Protein AF-A0A3M1HNR7-F1 (afdb_monomer_lite)

Structure (mmCIF, N/CA/C/O backbone):
data_AF-A0A3M1HNR7-F1
#
_entry.id   AF-A0A3M1HNR7-F1
#
loop_
_atom_site.group_PDB
_atom_site.id
_atom_site.type_symbol
_atom_site.label_atom_id
_atom_site.label_alt_id
_atom_site.label_comp_id
_atom_site.label_asym_id
_atom_site.label_entity_id
_atom_site.label_seq_id
_atom_site.pdbx_PDB_ins_code
_atom_site.Cartn_x
_atom_site.Cartn_y
_atom_site.Cartn_z
_atom_site.occupancy
_atom_site.B_iso_or_equiv
_atom_site.auth_seq_id
_atom_site.auth_comp_id
_atom_site.auth_asym_id
_atom_site.auth_atom_id
_atom_site.pdbx_PDB_model_num
ATOM 1 N N . MET A 1 1 ? 52.060 -52.789 12.717 1.00 45.44 1 MET A N 1
ATOM 2 C CA . MET A 1 1 ? 51.848 -51.707 11.733 1.00 45.44 1 MET A CA 1
ATOM 3 C C . MET A 1 1 ? 50.593 -52.023 10.938 1.00 45.44 1 MET A C 1
ATOM 5 O O . MET A 1 1 ? 50.620 -52.973 10.173 1.00 45.44 1 MET A O 1
ATOM 9 N N . ALA A 1 2 ? 49.503 -51.286 11.148 1.00 46.75 2 ALA A N 1
ATOM 10 C CA . ALA A 1 2 ? 48.307 -51.360 10.311 1.00 46.75 2 ALA A CA 1
ATOM 11 C C . ALA A 1 2 ? 47.841 -49.922 10.044 1.00 46.75 2 ALA A C 1
ATOM 13 O O . ALA A 1 2 ? 47.387 -49.240 10.960 1.00 46.75 2 ALA A O 1
ATOM 14 N N . LEU A 1 3 ? 48.058 -49.443 8.814 1.00 49.66 3 LEU A N 1
ATOM 15 C CA . LEU A 1 3 ? 47.558 -48.157 8.333 1.00 49.66 3 LEU A CA 1
ATOM 16 C C . LEU A 1 3 ? 46.052 -48.289 8.065 1.00 49.66 3 LEU A C 1
ATOM 18 O O . LEU A 1 3 ? 45.648 -48.961 7.120 1.00 49.66 3 LEU A O 1
ATOM 22 N N . LEU A 1 4 ? 45.231 -47.626 8.877 1.00 55.38 4 LEU A N 1
ATOM 23 C CA . LEU A 1 4 ? 43.829 -47.352 8.566 1.00 55.38 4 LEU A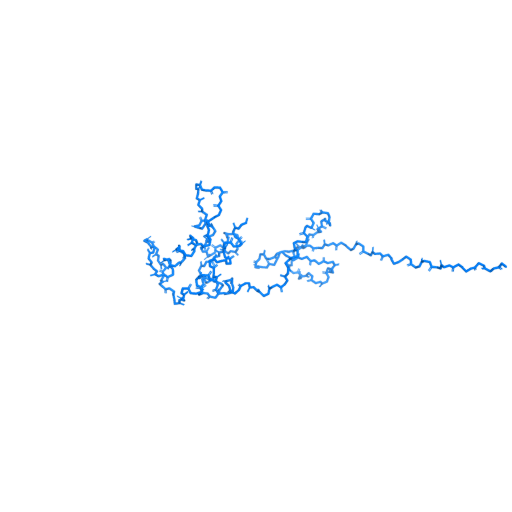 CA 1
ATOM 24 C C . LEU A 1 4 ? 43.768 -46.083 7.708 1.00 55.38 4 LEU A C 1
ATOM 26 O O . LEU A 1 4 ? 43.837 -44.965 8.215 1.00 55.38 4 LEU A O 1
ATOM 30 N N . GLY A 1 5 ? 43.690 -46.278 6.391 1.00 58.12 5 GLY A N 1
ATOM 31 C CA . GLY A 1 5 ? 43.430 -45.221 5.420 1.00 58.12 5 GLY A CA 1
ATOM 32 C C . GLY A 1 5 ? 41.967 -44.788 5.482 1.00 58.12 5 GLY A C 1
ATOM 33 O O . GLY A 1 5 ? 41.085 -45.488 4.989 1.00 58.12 5 GLY A O 1
ATOM 34 N N . VAL A 1 6 ? 41.712 -43.634 6.095 1.00 62.75 6 VAL A N 1
ATOM 35 C CA . VAL A 1 6 ? 40.403 -42.974 6.091 1.00 62.75 6 VAL A CA 1
ATOM 36 C C . VAL A 1 6 ? 40.195 -42.339 4.714 1.00 62.75 6 VAL A C 1
ATOM 38 O O . VAL A 1 6 ? 40.821 -41.334 4.382 1.00 62.75 6 VAL A O 1
ATOM 41 N N . CYS A 1 7 ? 39.326 -42.941 3.899 1.00 50.03 7 CYS A N 1
ATOM 42 C CA . CYS A 1 7 ? 38.796 -42.322 2.686 1.00 50.03 7 CYS A CA 1
ATOM 43 C C . CYS A 1 7 ? 37.916 -41.130 3.079 1.00 50.03 7 CYS A C 1
ATOM 45 O O . CYS A 1 7 ? 36.755 -41.297 3.449 1.00 50.03 7 CYS A O 1
ATOM 47 N N . ALA A 1 8 ? 38.473 -39.924 2.999 1.00 55.78 8 ALA A N 1
ATOM 48 C CA . ALA A 1 8 ? 37.699 -38.696 3.037 1.00 55.78 8 ALA A CA 1
ATOM 49 C C . ALA A 1 8 ? 36.893 -38.586 1.732 1.00 55.78 8 ALA A C 1
ATOM 51 O O . ALA A 1 8 ? 37.407 -38.163 0.697 1.00 55.78 8 ALA A O 1
ATOM 52 N N . LEU A 1 9 ? 35.629 -39.007 1.778 1.00 56.78 9 LEU A N 1
ATOM 53 C CA . LEU A 1 9 ? 34.624 -38.664 0.775 1.00 56.78 9 LEU A CA 1
ATOM 54 C C . LEU A 1 9 ? 34.415 -37.148 0.831 1.00 56.78 9 LEU A C 1
ATOM 56 O O . LEU A 1 9 ? 33.667 -36.640 1.664 1.00 56.78 9 LEU A O 1
ATOM 60 N N . ALA A 1 10 ? 35.117 -36.422 -0.035 1.00 54.25 10 ALA A N 1
ATOM 61 C CA . ALA A 1 10 ? 34.827 -35.025 -0.298 1.00 54.25 10 ALA A CA 1
ATOM 62 C C . ALA A 1 10 ? 33.438 -34.952 -0.944 1.00 54.25 10 ALA A C 1
ATOM 64 O O . ALA A 1 10 ? 33.273 -35.239 -2.130 1.00 54.25 10 ALA A O 1
ATOM 65 N N . ALA A 1 11 ? 32.427 -34.604 -0.151 1.00 60.03 11 ALA A N 1
ATOM 66 C CA . ALA A 1 11 ? 31.162 -34.132 -0.680 1.00 60.03 11 ALA A CA 1
ATOM 67 C C . ALA A 1 11 ? 31.468 -32.861 -1.480 1.00 60.03 11 ALA A C 1
ATOM 69 O O . ALA A 1 11 ? 31.769 -31.814 -0.908 1.00 60.03 11 ALA A O 1
ATOM 70 N N . ALA A 1 12 ? 31.465 -32.970 -2.808 1.00 54.97 12 ALA A N 1
ATOM 71 C CA . ALA A 1 12 ? 31.457 -31.806 -3.670 1.00 54.97 12 ALA A CA 1
ATOM 72 C C . ALA A 1 12 ? 30.192 -31.018 -3.318 1.00 54.97 12 ALA A C 1
ATOM 74 O O . ALA A 1 12 ? 29.083 -31.454 -3.616 1.00 54.97 12 ALA A O 1
ATOM 75 N N . ALA A 1 13 ? 30.344 -29.899 -2.615 1.00 56.28 13 ALA A N 1
ATOM 76 C CA . ALA A 1 13 ? 29.280 -28.923 -2.488 1.00 56.28 13 ALA A CA 1
ATOM 77 C C . ALA A 1 13 ? 29.084 -28.332 -3.887 1.00 56.28 13 ALA A C 1
ATOM 79 O O . ALA A 1 13 ? 29.947 -27.611 -4.389 1.00 56.28 13 ALA A O 1
ATOM 80 N N . TRP A 1 14 ? 28.003 -28.719 -4.561 1.00 55.34 14 TRP A N 1
ATOM 81 C CA . TRP A 1 14 ? 27.634 -28.132 -5.841 1.00 55.34 14 TRP A CA 1
ATOM 82 C C . TRP A 1 14 ? 27.231 -26.683 -5.567 1.00 55.34 14 TRP A C 1
ATOM 84 O O . TRP A 1 14 ? 26.139 -26.413 -5.077 1.00 55.34 14 TRP A O 1
ATOM 94 N N . ALA A 1 15 ? 28.142 -25.753 -5.846 1.00 59.25 15 ALA A N 1
ATOM 95 C CA . ALA A 1 15 ? 27.836 -24.336 -5.963 1.00 59.25 15 ALA A CA 1
ATOM 96 C C . ALA A 1 15 ? 26.999 -24.142 -7.2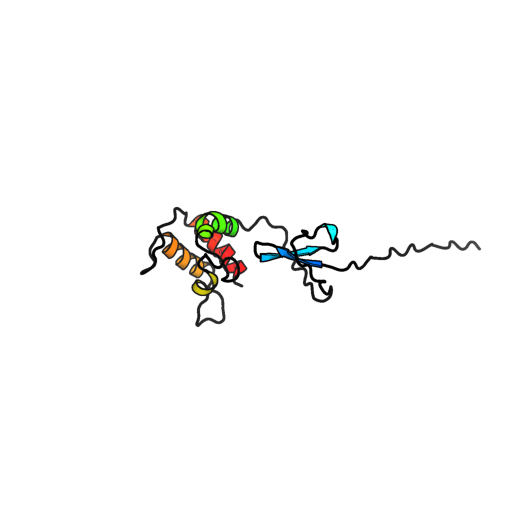39 1.00 59.25 15 ALA A C 1
ATOM 98 O O . ALA A 1 15 ? 27.532 -23.819 -8.300 1.00 59.25 15 ALA A O 1
ATOM 99 N N . GLY A 1 16 ? 25.707 -24.468 -7.156 1.00 70.62 16 GLY A N 1
ATOM 100 C CA . GLY A 1 16 ? 24.761 -24.332 -8.259 1.00 70.62 16 GLY A CA 1
ATOM 101 C C . GLY A 1 16 ? 24.622 -22.874 -8.692 1.00 70.62 16 GLY A C 1
ATOM 102 O O . GLY A 1 16 ? 24.701 -21.955 -7.875 1.00 70.62 16 GLY A O 1
ATOM 103 N N . GLU A 1 17 ? 24.445 -22.655 -9.994 1.00 83.25 17 GLU A N 1
ATOM 104 C CA . GLU A 1 17 ? 24.067 -21.343 -10.516 1.00 83.25 17 GLU A CA 1
ATOM 105 C C . GLU A 1 17 ? 22.720 -20.940 -9.898 1.00 83.25 17 GLU A C 1
ATOM 107 O O . GLU A 1 17 ? 21.765 -21.708 -9.957 1.00 83.25 17 GLU A O 1
ATOM 112 N N . ILE A 1 18 ? 22.632 -19.744 -9.313 1.00 84.75 18 ILE A N 1
ATOM 113 C CA . ILE A 1 18 ? 21.357 -19.202 -8.835 1.00 84.75 18 ILE A CA 1
ATOM 114 C C . ILE A 1 18 ? 20.725 -18.424 -9.985 1.00 84.75 18 ILE A C 1
ATOM 116 O O . ILE A 1 18 ? 21.353 -17.550 -10.580 1.00 84.75 18 ILE A O 1
ATOM 120 N N . TYR A 1 19 ? 19.475 -18.722 -10.293 1.00 86.88 19 TYR A N 1
ATOM 121 C CA . TYR A 1 19 ? 18.646 -18.006 -11.248 1.00 86.88 19 TYR A CA 1
ATOM 122 C C . TYR A 1 19 ? 17.720 -17.056 -10.501 1.00 86.88 19 TYR A C 1
ATOM 124 O O . TYR A 1 19 ? 17.222 -17.386 -9.428 1.00 86.88 19 TYR A O 1
ATOM 132 N N . GLN A 1 20 ? 17.479 -15.885 -11.082 1.00 88.50 20 GLN A N 1
ATOM 133 C CA . GLN A 1 20 ? 16.481 -14.932 -10.616 1.00 88.50 20 GLN A CA 1
ATOM 134 C C . GLN A 1 20 ? 15.515 -14.582 -11.744 1.00 88.50 20 GLN A C 1
ATOM 136 O O . GLN A 1 20 ? 15.938 -14.425 -12.891 1.00 88.50 20 GLN A O 1
ATOM 141 N N . TRP A 1 21 ? 14.238 -14.411 -11.427 1.00 88.44 21 TRP A N 1
ATOM 142 C CA . TRP A 1 21 ? 13.243 -13.874 -12.356 1.00 88.44 21 TRP A CA 1
ATOM 143 C C . TRP A 1 21 ? 12.215 -13.041 -11.595 1.00 88.44 21 TRP A C 1
ATOM 145 O O . TRP A 1 21 ? 12.147 -13.099 -10.368 1.00 88.44 21 TRP A O 1
ATOM 155 N N . ARG A 1 22 ? 11.437 -12.241 -12.323 1.00 85.75 22 ARG A N 1
ATOM 156 C CA . ARG A 1 22 ? 10.331 -11.456 -11.773 1.00 85.75 22 ARG A CA 1
ATOM 157 C C . ARG A 1 22 ? 9.020 -12.035 -12.295 1.00 85.75 22 ARG A C 1
ATOM 159 O O . ARG A 1 22 ? 8.926 -12.292 -13.492 1.00 85.75 22 ARG A O 1
ATOM 166 N N . ASP A 1 23 ? 8.061 -12.291 -11.414 1.00 84.81 23 ASP A N 1
ATOM 167 C CA . ASP A 1 23 ? 6.726 -12.737 -11.824 1.00 84.81 23 ASP A CA 1
ATOM 168 C C . ASP A 1 23 ? 5.844 -11.567 -12.296 1.00 84.81 23 ASP A C 1
ATOM 170 O O . ASP A 1 23 ? 6.253 -10.403 -12.275 1.00 84.81 23 ASP A O 1
ATOM 174 N N . ALA A 1 24 ? 4.625 -11.882 -12.743 1.00 77.69 24 ALA A N 1
ATOM 175 C CA . ALA A 1 24 ? 3.664 -10.896 -13.239 1.00 77.69 24 ALA A CA 1
ATOM 176 C C . ALA A 1 24 ? 3.226 -9.879 -12.166 1.00 77.69 24 ALA A C 1
ATOM 178 O O . ALA A 1 24 ? 2.752 -8.800 -12.502 1.00 77.69 24 ALA A O 1
ATOM 179 N N . GLN A 1 25 ? 3.391 -10.214 -10.887 1.00 70.44 25 GLN A N 1
ATOM 180 C CA . GLN A 1 25 ? 3.086 -9.380 -9.727 1.00 70.44 25 GLN A CA 1
ATOM 181 C C . GLN A 1 25 ? 4.301 -8.556 -9.274 1.00 70.44 25 GLN A C 1
ATOM 183 O O . GLN A 1 25 ? 4.256 -7.894 -8.236 1.00 70.44 25 GLN A O 1
ATOM 188 N N . GLY A 1 26 ? 5.410 -8.616 -10.012 1.00 72.56 26 GLY A N 1
ATOM 189 C CA . GLY A 1 26 ? 6.622 -7.878 -9.701 1.00 72.56 26 GLY A CA 1
ATOM 190 C C . GLY A 1 26 ? 7.488 -8.512 -8.610 1.00 72.56 26 GLY A C 1
ATOM 191 O O . GLY A 1 26 ? 8.495 -7.909 -8.229 1.00 72.56 26 GLY A O 1
ATOM 192 N N . VAL A 1 27 ? 7.168 -9.710 -8.115 1.00 76.75 27 VAL A N 1
ATOM 193 C CA . VAL A 1 27 ? 7.955 -10.398 -7.084 1.00 76.75 27 VAL A CA 1
ATOM 194 C C . VAL A 1 27 ? 9.184 -11.041 -7.713 1.00 76.75 27 VAL A C 1
ATOM 196 O O . VAL A 1 27 ? 9.097 -11.747 -8.715 1.00 76.75 27 VAL A O 1
ATOM 199 N N . VAL A 1 28 ? 10.350 -10.793 -7.112 1.00 83.38 28 VAL A N 1
ATOM 200 C CA . VAL A 1 28 ? 11.611 -11.419 -7.521 1.00 83.38 28 VAL A CA 1
ATOM 201 C C . VAL A 1 28 ? 11.758 -12.766 -6.824 1.00 83.38 28 VAL A C 1
ATOM 203 O O . VAL A 1 28 ? 11.763 -12.837 -5.593 1.00 83.38 28 VAL A O 1
ATOM 206 N N . HIS A 1 29 ? 11.911 -13.818 -7.618 1.00 84.56 29 HIS A N 1
ATOM 207 C CA . HIS A 1 29 ? 12.141 -15.186 -7.165 1.00 84.56 29 HIS A CA 1
ATOM 208 C C . HIS A 1 29 ? 13.585 -15.592 -7.426 1.00 84.56 29 HIS A C 1
ATOM 210 O O . HIS A 1 29 ? 14.202 -15.111 -8.376 1.00 84.56 29 HIS A O 1
ATOM 216 N N . PHE A 1 30 ? 14.104 -16.498 -6.599 1.00 88.00 30 PHE A N 1
ATOM 217 C CA . PHE A 1 30 ? 15.435 -17.080 -6.750 1.00 88.00 30 PHE A CA 1
ATOM 218 C C . PHE A 1 30 ? 15.341 -18.604 -6.686 1.00 88.00 30 PHE A C 1
ATOM 220 O O . PHE A 1 30 ? 14.615 -19.146 -5.853 1.00 88.00 30 PHE A O 1
ATOM 227 N N . THR A 1 31 ? 16.080 -19.306 -7.541 1.00 85.88 31 THR A N 1
ATOM 228 C CA . THR A 1 31 ? 16.174 -20.770 -7.496 1.00 85.88 31 THR A CA 1
ATOM 229 C C . THR A 1 31 ? 17.522 -21.247 -8.017 1.00 85.88 31 THR A C 1
ATOM 231 O O . THR A 1 31 ? 18.086 -20.640 -8.916 1.00 85.88 31 THR A O 1
ATOM 234 N N . ASP A 1 32 ? 18.036 -22.336 -7.467 1.00 87.00 32 ASP A N 1
ATOM 235 C CA . ASP A 1 32 ? 19.144 -23.120 -8.020 1.00 87.00 32 ASP A CA 1
ATOM 236 C C . ASP A 1 32 ? 18.666 -24.219 -8.994 1.00 87.00 32 ASP A C 1
ATOM 238 O O . ASP A 1 32 ? 19.484 -24.903 -9.608 1.00 87.00 32 ASP A O 1
ATOM 242 N N . ASP A 1 33 ? 17.348 -24.378 -9.163 1.00 87.69 33 ASP A N 1
ATOM 243 C CA . ASP A 1 33 ? 16.706 -25.381 -10.014 1.00 87.69 33 ASP A CA 1
ATOM 244 C C . ASP A 1 33 ? 15.986 -24.706 -11.198 1.00 87.69 33 ASP A C 1
ATOM 246 O O . ASP A 1 33 ? 14.857 -24.220 -11.052 1.00 87.69 33 ASP A O 1
ATOM 250 N N . PRO A 1 34 ? 16.594 -24.679 -12.400 1.00 86.94 34 PRO A N 1
ATOM 251 C CA . PRO A 1 34 ? 16.024 -23.977 -13.545 1.00 86.94 34 PRO A CA 1
ATOM 252 C C . PRO A 1 34 ? 14.694 -24.571 -14.028 1.00 86.94 34 PRO A C 1
ATOM 254 O O . PRO A 1 34 ? 13.960 -23.892 -14.739 1.00 86.94 34 PRO A O 1
ATOM 257 N N . SER A 1 35 ? 14.344 -25.801 -13.630 1.00 88.81 35 SER A N 1
ATOM 258 C CA . SER A 1 35 ? 13.055 -26.411 -13.985 1.00 88.81 35 SER A CA 1
ATOM 259 C C . SER A 1 35 ? 11.857 -25.772 -13.271 1.00 88.81 35 SER A C 1
ATOM 261 O O . SER A 1 35 ? 10.718 -25.960 -13.693 1.00 88.81 35 SER A O 1
ATOM 263 N N . ARG A 1 36 ? 12.104 -24.992 -12.208 1.00 88.56 36 ARG A N 1
ATOM 264 C CA . ARG A 1 36 ? 11.075 -24.256 -11.453 1.00 88.56 36 ARG A CA 1
ATOM 265 C C . ARG A 1 36 ? 10.750 -22.886 -12.037 1.00 88.56 36 ARG A C 1
ATOM 267 O O . ARG A 1 36 ? 9.835 -22.227 -11.549 1.00 88.56 36 ARG A O 1
ATOM 274 N N . ILE A 1 37 ? 11.509 -22.441 -13.034 1.00 88.88 37 ILE A N 1
ATOM 275 C CA . ILE A 1 37 ? 11.307 -21.150 -13.686 1.00 88.88 37 ILE A CA 1
ATOM 276 C C . ILE A 1 37 ? 10.135 -21.308 -14.665 1.00 88.88 37 ILE A C 1
ATOM 278 O O . ILE A 1 37 ? 10.201 -22.184 -15.533 1.00 88.88 37 ILE A O 1
ATOM 282 N N . PRO A 1 38 ? 9.064 -20.500 -14.551 1.00 90.12 38 PRO A N 1
ATOM 283 C CA . PRO A 1 38 ? 7.963 -20.541 -15.506 1.00 90.12 38 PRO A CA 1
ATOM 284 C C . PRO A 1 38 ? 8.467 -20.316 -16.940 1.00 90.12 38 PRO A C 1
ATOM 286 O O . PRO A 1 38 ? 9.353 -19.481 -17.139 1.00 90.12 38 PRO A O 1
ATOM 289 N N . PRO A 1 39 ? 7.931 -21.027 -17.947 1.00 88.06 39 PRO A N 1
ATOM 290 C CA . PRO A 1 39 ? 8.410 -20.928 -19.328 1.00 88.06 39 PRO A CA 1
ATOM 291 C C . PRO A 1 39 ? 8.264 -19.522 -19.929 1.00 88.06 39 PRO A C 1
ATOM 293 O O . PRO A 1 39 ? 8.997 -19.169 -20.849 1.00 88.06 39 PRO A O 1
ATOM 296 N N . GLU A 1 40 ? 7.334 -18.721 -19.417 1.00 88.25 40 GLU A N 1
ATOM 297 C CA . GLU A 1 40 ? 7.105 -17.328 -19.795 1.00 88.25 40 GLU A CA 1
ATOM 298 C C . GLU A 1 40 ? 8.058 -16.326 -19.122 1.00 88.25 40 GLU A C 1
ATOM 300 O O . GLU A 1 40 ? 8.075 -15.155 -19.499 1.00 88.25 40 GLU A O 1
ATOM 305 N N . ALA A 1 41 ? 8.836 -16.751 -18.123 1.00 87.50 41 ALA A N 1
ATOM 306 C CA . ALA A 1 41 ? 9.756 -15.874 -17.414 1.00 87.50 41 ALA A CA 1
ATOM 307 C C . ALA A 1 41 ? 11.093 -15.731 -18.160 1.00 87.50 41 ALA A C 1
ATOM 309 O O . ALA A 1 41 ? 11.594 -16.672 -18.771 1.00 87.50 41 ALA A O 1
ATOM 310 N N . GLU A 1 42 ? 11.720 -14.558 -18.047 1.00 87.06 42 GLU A N 1
ATOM 311 C CA . GLU A 1 42 ? 13.080 -14.311 -18.540 1.00 87.06 42 GLU A CA 1
ATOM 312 C C . GLU A 1 42 ? 14.091 -14.406 -17.383 1.00 87.06 42 GLU A C 1
ATOM 314 O O . GLU A 1 42 ? 14.347 -13.405 -16.697 1.00 87.06 42 GLU A O 1
ATOM 319 N N . PRO A 1 43 ? 14.679 -15.586 -17.105 1.00 86.19 43 PRO A N 1
ATOM 320 C CA . PRO A 1 43 ? 15.590 -15.721 -15.987 1.00 86.19 43 PRO A CA 1
ATOM 321 C C . PRO A 1 43 ? 16.939 -15.076 -16.276 1.00 86.19 43 PRO A C 1
ATOM 323 O O . PRO A 1 43 ? 17.493 -15.147 -17.374 1.00 86.19 43 PRO A O 1
ATOM 326 N N . ARG A 1 44 ? 17.526 -14.499 -15.233 1.00 86.50 44 ARG A N 1
ATOM 327 C CA . ARG A 1 44 ? 18.898 -13.997 -15.237 1.00 86.50 44 ARG A CA 1
ATOM 328 C C . ARG A 1 44 ? 19.724 -14.820 -14.266 1.00 86.50 44 ARG A C 1
ATOM 330 O O . ARG A 1 44 ? 19.255 -15.159 -13.183 1.00 86.50 44 ARG A O 1
ATOM 337 N N . ARG A 1 45 ? 20.978 -15.102 -14.616 1.00 83.19 45 ARG A N 1
ATOM 338 C CA . ARG A 1 45 ? 21.933 -15.662 -13.653 1.00 83.19 45 ARG A CA 1
ATOM 339 C C . ARG A 1 45 ? 22.205 -14.615 -12.577 1.00 83.19 45 ARG A C 1
ATOM 341 O O . ARG A 1 45 ? 22.596 -13.488 -12.883 1.00 83.19 45 ARG A O 1
ATOM 348 N N . ALA A 1 46 ? 21.962 -14.971 -11.327 1.00 74.81 46 ALA A N 1
ATOM 349 C CA . ALA A 1 46 ? 22.311 -14.167 -10.177 1.00 74.81 46 ALA A CA 1
ATOM 350 C C . ALA A 1 46 ? 23.761 -14.478 -9.786 1.00 74.81 46 ALA A C 1
ATOM 352 O O . ALA A 1 46 ? 24.152 -15.636 -9.649 1.00 74.81 46 ALA A O 1
ATOM 353 N N . HIS A 1 47 ? 24.579 -13.439 -9.616 1.00 69.19 47 HIS A N 1
ATOM 354 C CA . HIS A 1 47 ? 25.924 -13.620 -9.078 1.00 69.19 47 HIS A CA 1
ATOM 355 C C . HIS A 1 47 ? 25.803 -13.940 -7.585 1.00 69.19 47 HIS A C 1
ATOM 357 O O . HIS A 1 47 ? 25.282 -13.092 -6.857 1.00 69.19 47 HIS A O 1
ATOM 363 N N . PRO A 1 48 ? 26.281 -15.105 -7.113 1.00 58.22 48 PRO A N 1
ATOM 364 C CA . PRO A 1 48 ? 26.069 -15.545 -5.733 1.00 58.22 48 PRO A CA 1
ATOM 365 C C . PRO A 1 48 ? 26.620 -14.545 -4.705 1.00 58.22 48 PRO A C 1
ATOM 367 O O . PRO A 1 48 ? 26.031 -14.370 -3.647 1.00 58.22 48 PRO A O 1
ATOM 370 N N . GLU A 1 49 ? 27.669 -13.792 -5.051 1.00 58.50 49 GLU A N 1
ATOM 371 C CA . GLU A 1 49 ? 28.252 -12.739 -4.202 1.00 58.50 49 GLU A CA 1
ATOM 372 C C . GLU A 1 49 ? 27.370 -11.486 -4.038 1.00 58.50 49 GLU A C 1
ATOM 374 O O . GLU A 1 49 ? 27.631 -10.655 -3.171 1.00 58.50 49 GLU A O 1
ATOM 379 N N . ARG A 1 50 ? 26.336 -11.314 -4.872 1.00 54.59 50 ARG A N 1
ATOM 380 C CA . ARG A 1 50 ? 25.414 -10.160 -4.836 1.00 54.59 50 ARG A CA 1
ATOM 381 C C . ARG A 1 50 ? 23.998 -10.542 -4.423 1.00 54.59 50 ARG A C 1
ATOM 383 O O . ARG A 1 50 ? 23.160 -9.656 -4.264 1.00 54.59 50 ARG A O 1
ATOM 390 N N . VAL A 1 51 ? 23.729 -11.832 -4.232 1.00 50.59 51 VAL A N 1
ATOM 391 C CA . VAL A 1 51 ? 22.481 -12.284 -3.626 1.00 50.59 51 VAL A CA 1
ATOM 392 C C . VAL A 1 51 ? 22.642 -12.131 -2.120 1.00 50.59 51 VAL A C 1
ATOM 394 O O . VAL A 1 51 ? 23.021 -13.062 -1.416 1.00 50.59 51 VAL A O 1
ATOM 397 N N . ILE A 1 52 ? 22.350 -10.933 -1.607 1.00 47.78 52 ILE A N 1
ATOM 398 C CA . ILE A 1 52 ? 21.944 -10.828 -0.209 1.00 47.78 52 ILE A CA 1
ATOM 399 C C . ILE A 1 52 ? 20.610 -11.563 -0.160 1.00 47.78 52 ILE A C 1
ATOM 401 O O . ILE A 1 52 ? 19.574 -11.004 -0.521 1.00 47.78 52 ILE A O 1
ATOM 405 N N . VAL A 1 53 ? 20.646 -12.843 0.218 1.00 48.12 53 VAL A N 1
ATOM 406 C CA . VAL A 1 53 ? 19.454 -13.545 0.675 1.00 48.12 53 VAL A CA 1
ATOM 407 C C . VAL A 1 53 ? 19.028 -12.781 1.918 1.00 48.12 53 VAL A C 1
ATOM 409 O O . VAL A 1 53 ? 19.479 -13.053 3.027 1.00 48.12 53 VAL A O 1
ATOM 412 N N . MET A 1 54 ? 18.204 -11.750 1.733 1.00 39.09 54 MET A N 1
ATOM 413 C CA . MET A 1 54 ? 17.342 -11.319 2.809 1.00 39.09 54 MET A CA 1
ATOM 414 C C . MET A 1 54 ? 16.476 -12.543 3.045 1.00 39.09 54 MET A C 1
ATOM 416 O O . MET A 1 54 ? 15.587 -12.829 2.243 1.00 39.09 54 MET A O 1
ATOM 420 N N . GLU A 1 55 ? 16.801 -13.323 4.077 1.00 37.50 55 GLU A N 1
ATOM 421 C CA . GLU A 1 55 ? 15.863 -14.275 4.640 1.00 37.50 55 GLU A CA 1
ATOM 422 C C . GLU A 1 55 ? 14.612 -13.461 4.970 1.00 37.50 55 GLU A C 1
ATOM 424 O O . GLU A 1 55 ? 14.457 -12.903 6.057 1.00 37.50 55 GLU A O 1
ATOM 429 N N . ARG A 1 56 ? 13.678 -13.384 4.017 1.00 45.34 56 ARG A N 1
ATOM 430 C CA . ARG A 1 56 ? 12.282 -13.300 4.378 1.00 45.34 56 ARG A CA 1
ATOM 431 C C . ARG A 1 56 ? 12.066 -14.598 5.126 1.00 45.34 56 ARG A C 1
ATOM 433 O O . ARG A 1 56 ? 11.823 -15.635 4.513 1.00 45.34 56 ARG A O 1
ATOM 440 N N . LYS A 1 57 ? 12.170 -14.539 6.460 1.00 39.41 57 LYS A N 1
ATOM 441 C CA . LYS A 1 57 ? 11.347 -15.390 7.315 1.00 39.41 57 LYS A CA 1
ATOM 442 C C . LYS A 1 57 ? 10.018 -15.466 6.584 1.00 39.41 57 LYS A C 1
ATOM 444 O O . LYS A 1 57 ? 9.426 -14.413 6.345 1.00 39.41 57 LYS A O 1
ATOM 449 N N . GLY A 1 58 ? 9.635 -16.660 6.141 1.00 37.41 58 GLY A N 1
ATOM 450 C CA . GLY A 1 58 ? 8.336 -16.933 5.543 1.00 37.41 58 GLY A CA 1
ATOM 451 C C . GLY A 1 58 ? 7.254 -16.687 6.586 1.00 37.41 58 GLY A C 1
ATOM 452 O O . GLY A 1 58 ? 6.641 -17.619 7.087 1.00 37.41 58 GLY A O 1
ATOM 453 N N . GLY A 1 59 ? 7.105 -15.430 6.989 1.00 39.44 59 GLY A N 1
ATOM 454 C CA . GLY A 1 59 ? 5.978 -14.923 7.713 1.00 39.44 59 GLY A CA 1
ATOM 455 C C . GLY A 1 59 ? 4.885 -14.790 6.682 1.00 39.44 59 GLY A C 1
ATOM 456 O O . GLY A 1 59 ? 5.051 -14.104 5.671 1.00 39.44 59 GLY A O 1
ATOM 457 N N . GLU A 1 60 ? 3.797 -15.498 6.940 1.00 45.56 60 GLU A N 1
ATOM 458 C CA . GLU A 1 60 ? 2.452 -15.086 6.568 1.00 45.56 60 GLU A CA 1
ATOM 459 C C . GLU A 1 60 ? 2.411 -13.565 6.368 1.00 45.56 60 GLU A C 1
ATOM 461 O O . GLU A 1 60 ? 2.906 -12.831 7.232 1.00 45.56 60 GLU A O 1
ATOM 466 N N . ALA A 1 61 ? 1.942 -13.109 5.195 1.00 53.12 61 ALA A N 1
ATOM 467 C CA . ALA A 1 61 ? 1.887 -11.687 4.870 1.00 53.12 61 ALA A CA 1
ATOM 468 C C . ALA A 1 61 ? 1.393 -10.946 6.110 1.00 53.12 61 ALA A C 1
ATOM 470 O O . ALA A 1 61 ? 0.322 -11.291 6.610 1.00 53.12 61 ALA A O 1
ATOM 471 N N . ALA A 1 62 ? 2.205 -10.015 6.640 1.00 58.94 62 ALA A N 1
ATOM 472 C CA . ALA A 1 62 ? 1.856 -9.297 7.861 1.00 58.94 62 ALA A CA 1
ATOM 473 C C . ALA A 1 62 ? 0.382 -8.891 7.733 1.00 58.94 62 ALA A C 1
ATOM 475 O O . ALA A 1 62 ? 0.049 -8.343 6.678 1.00 58.94 62 ALA A O 1
ATOM 476 N N . PRO A 1 63 ? -0.501 -9.201 8.703 1.00 80.12 63 PRO A N 1
ATOM 477 C CA . PRO A 1 63 ? -1.952 -9.106 8.518 1.00 80.12 63 PRO A CA 1
ATOM 478 C C . PRO A 1 63 ? -2.404 -7.796 7.852 1.00 80.12 63 PRO A C 1
ATOM 480 O O . PRO A 1 63 ? -3.322 -7.788 7.038 1.00 80.12 63 PRO A O 1
ATOM 483 N N . GLY A 1 64 ? -1.671 -6.705 8.099 1.00 91.31 64 GLY A N 1
ATOM 484 C CA . GLY A 1 64 ? -1.814 -5.424 7.413 1.00 91.31 64 GLY A CA 1
ATOM 485 C C . GLY A 1 64 ? -1.685 -5.438 5.884 1.00 91.31 64 GLY A C 1
ATOM 486 O O . GLY A 1 64 ? -2.506 -4.809 5.233 1.00 91.31 64 GLY A O 1
ATOM 487 N N . MET A 1 65 ? -0.724 -6.134 5.265 1.00 93.00 65 MET A N 1
ATOM 488 C CA . MET A 1 65 ? -0.627 -6.169 3.793 1.00 93.00 65 MET A CA 1
ATOM 489 C C . MET A 1 65 ? -1.724 -7.018 3.149 1.00 93.00 65 MET A C 1
ATOM 491 O O . MET A 1 65 ? -2.160 -6.703 2.044 1.00 93.00 65 MET A O 1
ATOM 495 N N . ALA A 1 66 ? -2.191 -8.070 3.827 1.00 90.56 66 ALA A N 1
ATOM 496 C CA . ALA A 1 66 ? -3.344 -8.837 3.361 1.00 90.56 66 ALA A CA 1
ATOM 497 C C . ALA A 1 66 ? -4.622 -7.982 3.419 1.00 90.56 66 ALA A C 1
ATOM 499 O O . ALA A 1 66 ? -5.363 -7.911 2.438 1.00 90.56 66 ALA A O 1
ATOM 500 N N . LEU A 1 67 ? -4.824 -7.256 4.525 1.00 93.69 67 LEU A N 1
ATOM 501 C CA . LEU A 1 67 ? -5.907 -6.279 4.666 1.00 93.69 67 LEU A CA 1
ATOM 502 C C . LEU A 1 67 ? -5.809 -5.163 3.621 1.00 93.69 67 LEU A C 1
ATOM 504 O O . LEU A 1 67 ? -6.814 -4.812 3.010 1.00 93.69 67 LEU A O 1
ATOM 508 N N . PHE A 1 68 ? -4.606 -4.647 3.360 1.00 95.38 68 PHE A N 1
ATOM 509 C CA . PHE A 1 68 ? -4.371 -3.652 2.317 1.00 95.38 68 PHE A CA 1
ATOM 510 C C . PHE A 1 68 ? -4.806 -4.174 0.947 1.00 95.38 68 PHE A C 1
ATOM 512 O O . PHE A 1 68 ? -5.598 -3.525 0.270 1.00 95.38 68 PHE A O 1
ATOM 519 N N . ALA A 1 69 ? -4.342 -5.362 0.552 1.00 93.25 69 ALA A N 1
ATOM 520 C CA . ALA A 1 69 ? -4.706 -5.956 -0.730 1.00 93.25 69 ALA A CA 1
ATOM 521 C C . ALA A 1 69 ? -6.225 -6.159 -0.859 1.00 93.25 69 ALA A C 1
ATOM 523 O O . ALA A 1 69 ? -6.788 -5.902 -1.920 1.00 93.25 69 ALA A O 1
ATOM 524 N N . GLN A 1 70 ? -6.893 -6.561 0.227 1.00 93.50 70 GLN A N 1
ATOM 525 C CA . GLN A 1 70 ? -8.337 -6.789 0.249 1.00 93.50 70 GLN A CA 1
ATOM 526 C C . GLN A 1 70 ? -9.162 -5.493 0.193 1.00 93.50 70 GLN A C 1
ATOM 528 O O . GLN A 1 70 ? -10.168 -5.444 -0.510 1.00 93.50 70 GLN A O 1
ATOM 533 N N . LYS A 1 71 ? -8.786 -4.472 0.971 1.00 95.50 71 LYS A N 1
ATOM 534 C CA . LYS A 1 71 ? -9.609 -3.272 1.208 1.00 95.50 71 LYS A CA 1
ATOM 535 C C . LYS A 1 71 ? -9.207 -2.077 0.344 1.00 95.50 71 LYS A C 1
ATOM 537 O O . LYS A 1 71 ? -10.052 -1.254 0.017 1.00 95.50 71 LYS A O 1
ATOM 542 N N . CYS A 1 72 ? -7.930 -1.974 -0.010 1.00 95.81 72 CYS A N 1
ATOM 543 C CA . CYS A 1 72 ? -7.353 -0.826 -0.717 1.00 95.81 72 CYS A CA 1
ATOM 544 C C . CYS A 1 72 ? -6.789 -1.214 -2.092 1.00 95.81 72 CYS A C 1
ATOM 546 O O . CYS A 1 72 ? -6.743 -0.387 -3.000 1.00 95.81 72 CYS A O 1
ATOM 548 N N . GLY A 1 73 ? -6.393 -2.479 -2.263 1.00 94.56 73 GLY A N 1
ATOM 549 C CA . GLY A 1 73 ? -5.687 -2.983 -3.442 1.00 94.56 73 GLY A CA 1
ATOM 550 C C . GLY A 1 73 ? -6.489 -2.980 -4.745 1.00 94.56 73 GLY A C 1
ATOM 551 O O . GLY A 1 73 ? -5.916 -3.218 -5.807 1.00 94.56 73 GLY A O 1
ATOM 552 N N . ALA A 1 74 ? -7.798 -2.715 -4.693 1.00 94.69 74 ALA A N 1
ATOM 553 C CA . ALA A 1 74 ? -8.614 -2.514 -5.888 1.00 94.69 74 ALA A CA 1
ATOM 554 C C . ALA A 1 74 ? -8.213 -1.236 -6.643 1.00 94.69 74 ALA A C 1
ATOM 556 O O . ALA A 1 74 ? -8.116 -1.270 -7.867 1.00 94.69 74 ALA A O 1
ATOM 557 N N . CYS A 1 75 ? -7.920 -0.155 -5.914 1.00 95.12 75 CYS A N 1
ATOM 558 C CA . CYS A 1 75 ? -7.609 1.159 -6.487 1.00 95.12 75 CYS A CA 1
ATOM 559 C C . CYS A 1 75 ? -6.146 1.561 -6.300 1.00 95.12 75 CYS A C 1
ATOM 561 O O . CYS A 1 75 ? -5.642 2.385 -7.056 1.00 95.12 75 CYS A O 1
ATOM 563 N N . HIS A 1 76 ? -5.466 0.990 -5.303 1.00 95.56 76 HIS A N 1
ATOM 564 C CA . HIS A 1 76 ? -4.118 1.393 -4.934 1.00 95.56 76 HIS A CA 1
ATOM 565 C C . HIS A 1 76 ? -3.085 0.296 -5.150 1.00 95.56 76 HIS A C 1
ATOM 567 O O . HIS A 1 76 ? -3.324 -0.884 -4.884 1.00 95.56 76 HIS A O 1
ATOM 573 N N . VAL A 1 7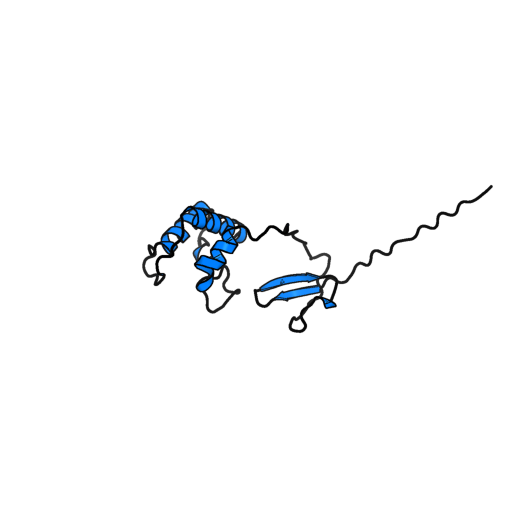7 ? -1.897 0.736 -5.544 1.00 95.38 77 VAL A N 1
ATOM 574 C CA . VAL A 1 77 ? -0.642 -0.006 -5.413 1.00 95.38 77 VAL A CA 1
ATOM 575 C C . VAL A 1 77 ? 0.274 0.724 -4.449 1.00 95.38 77 VAL A C 1
ATOM 577 O O . VAL A 1 77 ? 0.049 1.892 -4.120 1.00 95.38 77 VAL A O 1
ATOM 580 N N . LEU A 1 78 ? 1.301 0.044 -3.943 1.00 91.31 78 LEU A N 1
ATOM 581 C CA . LEU A 1 78 ? 2.268 0.731 -3.103 1.00 91.31 78 LEU A CA 1
ATOM 582 C C . LEU A 1 78 ? 3.210 1.560 -3.971 1.00 91.31 78 LEU A C 1
ATOM 584 O O . LEU A 1 78 ? 3.420 2.732 -3.672 1.00 91.31 78 LEU A O 1
ATOM 588 N N . PHE A 1 79 ? 3.723 0.982 -5.055 1.00 90.56 79 PHE A N 1
ATOM 589 C CA . PHE A 1 79 ? 4.683 1.635 -5.944 1.00 90.56 79 PHE A CA 1
ATOM 590 C C . PHE A 1 79 ? 4.146 1.753 -7.372 1.00 90.56 79 PHE A C 1
ATOM 592 O O . PHE A 1 79 ? 3.378 0.912 -7.832 1.00 90.56 79 PHE A O 1
ATOM 599 N N . ALA A 1 80 ? 4.565 2.804 -8.080 1.00 88.44 80 ALA A N 1
ATOM 600 C CA . ALA A 1 80 ? 4.068 3.130 -9.419 1.00 88.44 80 ALA A CA 1
ATOM 601 C C . ALA A 1 80 ? 4.404 2.075 -10.491 1.00 88.44 80 ALA A C 1
ATOM 603 O O . ALA A 1 80 ? 3.770 2.043 -11.540 1.00 88.44 80 ALA A O 1
ATOM 604 N N . ASP A 1 81 ? 5.398 1.218 -10.248 1.00 89.25 81 ASP A N 1
ATOM 605 C CA . ASP A 1 81 ? 5.799 0.140 -11.152 1.00 89.25 81 ASP A CA 1
ATOM 606 C C . ASP A 1 81 ? 5.024 -1.173 -10.938 1.00 89.25 81 ASP A C 1
ATOM 608 O O . ASP A 1 81 ? 5.228 -2.116 -11.700 1.00 89.25 81 ASP A O 1
ATOM 612 N N . GLU A 1 82 ? 4.134 -1.251 -9.938 1.00 87.06 82 GLU A N 1
ATOM 613 C CA . GLU A 1 82 ? 3.355 -2.465 -9.647 1.00 87.06 82 GLU A CA 1
ATOM 614 C C . GLU A 1 82 ? 2.131 -2.628 -10.573 1.00 87.06 82 GLU A C 1
ATOM 616 O O . GLU A 1 82 ? 1.883 -3.730 -11.058 1.00 87.06 82 GLU A O 1
ATOM 621 N N . ASP A 1 83 ? 1.365 -1.562 -10.839 1.00 90.81 83 ASP A N 1
ATOM 622 C CA . ASP A 1 83 ? 0.218 -1.579 -11.766 1.00 90.81 83 ASP A CA 1
ATOM 623 C C . ASP A 1 83 ? -0.059 -0.159 -12.294 1.00 90.81 83 ASP A C 1
ATOM 625 O O . ASP A 1 83 ? -0.408 0.721 -11.504 1.00 90.81 83 ASP A O 1
ATOM 629 N N . PRO A 1 84 ? 0.051 0.093 -13.612 1.00 91.19 84 PRO A N 1
ATOM 630 C CA . PRO A 1 84 ? -0.132 1.430 -14.176 1.00 91.19 84 PRO A CA 1
ATOM 631 C C . PRO A 1 84 ? -1.583 1.936 -14.137 1.00 91.19 84 PRO A C 1
ATOM 633 O O . PRO A 1 84 ? -1.815 3.101 -14.444 1.00 91.19 84 PRO A O 1
ATOM 636 N N . ASN A 1 85 ? -2.562 1.086 -1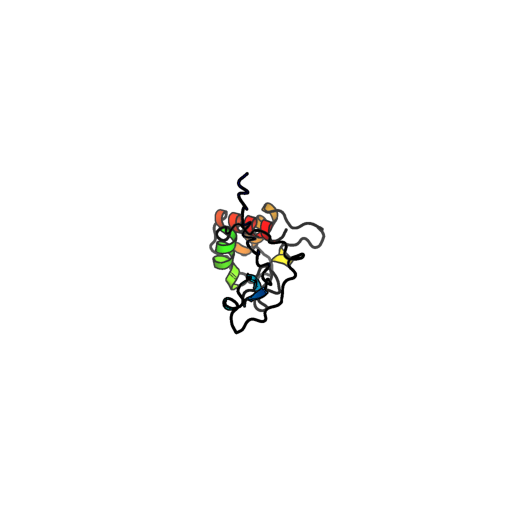3.804 1.00 94.25 85 ASN A N 1
ATOM 637 C CA . ASN A 1 85 ? -3.977 1.471 -13.726 1.00 94.25 85 ASN A CA 1
ATOM 638 C C . ASN A 1 85 ? -4.435 1.784 -12.296 1.00 94.25 85 ASN A C 1
ATOM 640 O O . ASN A 1 85 ? -5.632 1.964 -12.066 1.00 94.25 85 ASN A O 1
ATOM 644 N N . LYS A 1 86 ? -3.513 1.787 -11.330 1.00 93.44 86 LYS A N 1
ATOM 645 C CA . LYS A 1 86 ? -3.804 2.003 -9.914 1.00 93.44 86 LYS A CA 1
ATOM 646 C C . LYS A 1 86 ? -2.984 3.155 -9.364 1.00 93.44 86 LYS A C 1
ATOM 648 O O . LYS A 1 86 ? -1.862 3.405 -9.793 1.00 93.44 86 LYS A O 1
ATOM 653 N N . GLU A 1 87 ? -3.546 3.827 -8.371 1.00 92.81 87 GLU A N 1
ATOM 654 C CA . GLU A 1 87 ? -2.938 4.998 -7.751 1.00 92.81 87 GLU A CA 1
ATOM 655 C C . GLU A 1 87 ? -1.813 4.583 -6.785 1.00 92.81 87 GLU A C 1
ATOM 657 O O . GLU A 1 87 ? -2.081 3.853 -5.817 1.00 92.81 87 GLU A O 1
ATOM 662 N N . PRO A 1 88 ? -0.560 5.033 -6.994 1.00 93.25 88 PRO A N 1
ATOM 663 C CA . PRO A 1 88 ? 0.555 4.686 -6.124 1.00 93.25 88 PRO A CA 1
ATOM 664 C C . PRO A 1 88 ? 0.502 5.453 -4.800 1.00 93.25 88 PRO A C 1
ATOM 666 O O . PRO A 1 88 ? 0.452 6.681 -4.760 1.00 93.25 88 PRO A O 1
ATOM 669 N N . LEU A 1 89 ? 0.574 4.728 -3.682 1.00 91.38 89 LEU A N 1
ATOM 670 C CA . LEU A 1 89 ? 0.537 5.337 -2.349 1.00 91.38 89 LEU A CA 1
ATOM 671 C C . LEU A 1 89 ? 1.900 5.772 -1.818 1.00 91.38 89 LEU A C 1
ATOM 673 O O . LEU A 1 89 ? 1.944 6.660 -0.968 1.00 91.38 89 LEU A O 1
ATOM 677 N N . ALA A 1 90 ? 3.005 5.172 -2.268 1.00 88.31 90 ALA A N 1
ATOM 678 C CA . ALA A 1 90 ? 4.327 5.475 -1.722 1.00 88.31 90 ALA A CA 1
ATOM 679 C C . ALA A 1 90 ? 4.678 6.961 -1.840 1.00 88.31 90 ALA A C 1
ATOM 681 O O . ALA A 1 90 ? 5.262 7.505 -0.910 1.00 88.31 90 ALA A O 1
ATOM 682 N N . ASP A 1 91 ? 4.281 7.627 -2.925 1.00 82.44 91 ASP A N 1
ATOM 683 C CA . ASP A 1 91 ? 4.573 9.048 -3.122 1.00 82.44 91 ASP A CA 1
ATOM 684 C C . ASP A 1 91 ? 3.696 9.942 -2.233 1.00 82.44 91 ASP A C 1
ATOM 686 O O . ASP A 1 91 ? 4.190 10.899 -1.644 1.00 82.44 91 ASP A O 1
ATOM 690 N N . ALA A 1 92 ? 2.425 9.583 -2.022 1.00 83.06 92 ALA A N 1
ATOM 691 C CA . ALA A 1 92 ? 1.536 10.275 -1.078 1.00 83.06 92 ALA A CA 1
ATOM 692 C C . ALA A 1 92 ? 1.930 10.052 0.402 1.00 83.06 92 ALA A C 1
ATOM 694 O O . ALA A 1 92 ? 1.622 10.865 1.288 1.00 83.06 92 ALA A O 1
ATOM 695 N N . LEU A 1 93 ? 2.608 8.932 0.670 1.00 84.88 93 LEU A N 1
ATOM 696 C CA . LEU A 1 93 ? 3.137 8.523 1.972 1.00 84.88 93 LEU A CA 1
ATOM 697 C C . LEU A 1 93 ? 4.649 8.775 2.111 1.00 84.88 93 LEU A C 1
ATOM 699 O O . LEU A 1 93 ? 5.270 8.299 3.064 1.00 84.88 93 LEU A O 1
ATOM 703 N N . ARG A 1 94 ? 5.244 9.557 1.212 1.00 78.06 94 ARG A N 1
ATOM 704 C CA . ARG A 1 94 ? 6.566 10.149 1.402 1.00 78.06 94 ARG A CA 1
ATOM 705 C C . ARG A 1 94 ? 6.391 11.628 1.686 1.00 78.06 94 ARG A C 1
ATOM 707 O O . ARG A 1 94 ? 5.591 12.307 1.050 1.00 78.06 94 ARG A O 1
ATOM 714 N N . ASP A 1 95 ? 7.121 12.128 2.672 1.00 67.75 95 ASP A N 1
ATOM 715 C CA . ASP A 1 95 ? 7.226 13.566 2.860 1.00 67.75 95 ASP A CA 1
ATOM 716 C C . ASP A 1 95 ? 8.202 14.103 1.802 1.00 67.75 95 ASP A C 1
ATOM 718 O O . ASP A 1 95 ? 9.364 13.694 1.801 1.00 67.75 95 ASP A O 1
ATOM 722 N N . PRO A 1 96 ? 7.784 15.007 0.901 1.00 62.66 96 PRO A N 1
ATOM 723 C CA . PRO A 1 96 ? 8.688 15.575 -0.097 1.00 62.66 96 PRO A CA 1
ATOM 724 C C . PRO A 1 96 ? 9.832 16.393 0.528 1.00 62.66 96 PRO A C 1
ATOM 726 O O . PRO A 1 96 ? 10.837 16.638 -0.136 1.00 62.66 96 PRO A O 1
ATOM 729 N N . ASN A 1 97 ? 9.698 16.811 1.792 1.00 62.97 97 ASN A N 1
ATOM 730 C CA . ASN A 1 97 ? 10.687 17.604 2.520 1.00 62.97 97 ASN A CA 1
ATOM 731 C C . ASN A 1 97 ? 11.482 16.795 3.551 1.00 62.97 97 ASN A C 1
ATOM 733 O O . ASN A 1 97 ? 12.540 17.253 3.991 1.00 62.97 97 ASN A O 1
ATOM 737 N N . ALA A 1 98 ? 10.997 15.620 3.961 1.00 59.84 98 ALA A N 1
ATOM 738 C CA . ALA A 1 98 ? 11.713 14.781 4.907 1.00 59.84 98 ALA A CA 1
ATOM 739 C C . ALA A 1 98 ? 12.501 13.712 4.152 1.00 59.84 98 ALA A C 1
ATOM 741 O O . ALA A 1 98 ? 11.959 12.900 3.410 1.00 59.84 98 ALA A O 1
ATOM 742 N N . ASN A 1 99 ? 13.804 13.648 4.415 1.00 62.50 99 ASN A N 1
ATOM 743 C CA . ASN A 1 99 ? 14.678 12.577 3.930 1.00 62.50 99 ASN A CA 1
ATOM 744 C C . ASN A 1 99 ? 14.407 11.232 4.657 1.00 62.50 99 ASN A C 1
ATOM 746 O O . ASN A 1 99 ? 15.303 10.404 4.806 1.00 62.50 99 ASN A O 1
ATOM 750 N N . VAL A 1 100 ? 13.201 11.067 5.212 1.00 59.91 100 VAL A N 1
ATOM 751 C CA . VAL A 1 100 ? 12.758 9.968 6.071 1.00 59.91 100 VAL A CA 1
ATOM 752 C C . VAL A 1 100 ? 11.283 9.684 5.796 1.00 59.91 100 VAL A C 1
ATOM 754 O O . VAL A 1 100 ? 10.472 10.601 5.696 1.00 59.91 100 VAL A O 1
ATOM 757 N N . SER A 1 101 ? 10.941 8.402 5.697 1.00 68.31 101 SER A N 1
ATOM 758 C CA . SER A 1 101 ? 9.567 7.918 5.552 1.00 68.31 101 SER A CA 1
ATOM 759 C C . SER A 1 101 ? 8.709 8.317 6.760 1.00 68.31 101 SER A C 1
ATOM 761 O O . SER A 1 101 ? 9.209 8.355 7.888 1.00 68.31 101 SER A O 1
ATOM 763 N N . TYR A 1 102 ? 7.414 8.585 6.541 1.00 78.69 102 TYR A N 1
ATOM 764 C CA . TYR A 1 102 ? 6.471 8.883 7.625 1.00 78.69 102 TYR A CA 1
ATOM 765 C C . TYR A 1 102 ? 6.478 7.785 8.702 1.00 78.69 102 TYR A C 1
ATOM 767 O O . TYR A 1 102 ? 6.629 6.593 8.420 1.00 78.69 102 TYR A O 1
ATOM 775 N N . SER A 1 103 ? 6.259 8.180 9.955 1.00 88.81 103 SER A N 1
ATOM 776 C CA . SER A 1 103 ? 6.045 7.239 11.055 1.00 88.81 103 SER A CA 1
ATOM 777 C C . SER A 1 103 ? 4.735 6.452 10.880 1.00 88.81 103 SER A C 1
ATOM 779 O O . SER A 1 103 ? 3.793 6.924 10.244 1.00 88.81 103 SER A O 1
ATOM 781 N N . GLU A 1 104 ? 4.617 5.277 11.519 1.00 91.69 104 GLU A N 1
ATOM 782 C CA . GLU A 1 104 ? 3.367 4.482 11.549 1.00 91.69 104 GLU A CA 1
ATOM 783 C C . GLU A 1 104 ? 2.154 5.338 11.957 1.00 91.69 104 GLU A C 1
ATOM 785 O O . GLU A 1 104 ? 1.074 5.209 11.385 1.00 91.69 104 GLU A O 1
ATOM 790 N N . LYS A 1 105 ? 2.336 6.262 12.911 1.00 92.75 105 LYS A N 1
ATOM 791 C CA . LYS A 1 105 ? 1.278 7.160 13.394 1.00 92.75 105 LYS A CA 1
ATOM 792 C C . LYS A 1 105 ? 0.816 8.151 12.321 1.00 92.75 105 LYS A C 1
ATOM 794 O O . LYS A 1 105 ? -0.380 8.424 12.228 1.00 92.75 105 LYS A O 1
ATOM 799 N N . GLU A 1 106 ? 1.742 8.696 11.541 1.00 92.38 106 GLU A N 1
ATOM 800 C CA . GLU A 1 106 ? 1.438 9.638 10.457 1.00 92.38 106 GLU A CA 1
ATOM 801 C C . GLU A 1 106 ? 0.789 8.926 9.274 1.00 92.38 106 GLU A C 1
ATOM 803 O O . GLU A 1 106 ? -0.213 9.411 8.748 1.00 92.38 106 GLU A O 1
ATOM 808 N N . ILE A 1 107 ? 1.296 7.740 8.917 1.00 93.88 107 ILE A N 1
ATOM 809 C CA . ILE A 1 107 ? 0.673 6.882 7.906 1.00 93.88 107 ILE A CA 1
ATOM 810 C C . ILE A 1 107 ? -0.759 6.554 8.330 1.00 93.88 107 ILE A C 1
ATOM 812 O O . ILE A 1 107 ? -1.677 6.786 7.549 1.00 93.88 107 ILE A O 1
ATOM 816 N N . PHE A 1 108 ? -0.972 6.108 9.575 1.00 95.81 108 PHE A N 1
ATOM 817 C CA . PHE A 1 108 ? -2.305 5.821 10.113 1.00 95.81 108 PHE A CA 1
ATOM 818 C C . PHE A 1 108 ? -3.251 7.021 9.998 1.00 95.81 108 PHE A C 1
ATOM 820 O O . PHE A 1 108 ? -4.375 6.865 9.532 1.00 95.81 108 PHE A O 1
ATOM 827 N N . ALA A 1 109 ? -2.809 8.218 10.397 1.00 95.50 109 ALA A N 1
ATOM 828 C CA . ALA A 1 109 ? -3.637 9.419 10.318 1.00 95.50 109 ALA A CA 1
ATOM 829 C C . ALA A 1 109 ? -4.070 9.726 8.873 1.00 95.50 109 ALA A C 1
ATOM 831 O O . ALA A 1 109 ? -5.245 10.004 8.638 1.00 95.50 109 ALA A O 1
ATOM 832 N N . LYS A 1 110 ? -3.145 9.610 7.911 1.00 93.81 110 LYS A N 1
ATOM 833 C CA . LYS A 1 110 ? -3.419 9.838 6.485 1.00 93.81 110 LYS A CA 1
ATOM 834 C C . LYS A 1 110 ? -4.393 8.811 5.912 1.00 93.81 110 LYS A C 1
ATOM 836 O O . LYS A 1 110 ? -5.414 9.194 5.348 1.00 93.81 110 LYS A O 1
ATOM 841 N N . ILE A 1 111 ? -4.119 7.516 6.089 1.00 95.56 111 ILE A N 1
ATOM 842 C CA . ILE A 1 111 ? -4.985 6.470 5.524 1.00 95.56 111 ILE A CA 1
ATOM 843 C C . ILE A 1 111 ? -6.357 6.431 6.204 1.00 95.56 111 ILE A C 1
ATOM 845 O O . ILE A 1 111 ? -7.338 6.071 5.565 1.00 95.56 111 ILE A O 1
ATOM 849 N N . ARG A 1 112 ? -6.458 6.844 7.475 1.00 97.25 112 ARG A N 1
ATOM 850 C CA . ARG A 1 112 ? -7.741 6.971 8.176 1.00 97.25 112 ARG A CA 1
ATOM 851 C C . ARG A 1 112 ? -8.587 8.102 7.602 1.00 97.25 112 ARG A C 1
ATOM 853 O O . ARG A 1 112 ? -9.776 7.891 7.408 1.00 97.25 112 ARG A O 1
ATOM 860 N N . ALA A 1 113 ? -7.992 9.262 7.323 1.00 95.62 113 ALA A N 1
ATOM 861 C CA . ALA A 1 113 ? -8.699 10.362 6.670 1.00 95.62 113 ALA A CA 1
ATOM 862 C C . ALA A 1 113 ? -9.178 9.947 5.266 1.00 95.62 113 ALA A C 1
ATOM 864 O O . ALA A 1 113 ? -10.347 10.126 4.933 1.00 95.62 113 ALA A O 1
ATOM 865 N N . ALA A 1 114 ? -8.313 9.294 4.479 1.00 94.88 114 ALA A N 1
ATOM 866 C CA . ALA A 1 114 ? -8.666 8.765 3.158 1.00 94.88 114 ALA A CA 1
ATOM 867 C C . ALA A 1 114 ? -9.809 7.742 3.215 1.00 94.88 114 ALA A C 1
ATOM 869 O O . ALA A 1 114 ? -10.822 7.916 2.547 1.00 94.88 114 ALA A O 1
ATOM 870 N N . ALA A 1 115 ? -9.707 6.733 4.086 1.00 96.19 115 ALA A N 1
ATOM 871 C CA . ALA A 1 115 ? -10.742 5.714 4.256 1.00 96.19 115 ALA A CA 1
ATOM 872 C C . ALA A 1 115 ? -12.093 6.283 4.723 1.00 96.19 115 ALA A C 1
ATOM 874 O O . ALA A 1 115 ? -13.113 5.618 4.593 1.00 96.19 115 ALA A O 1
ATOM 875 N N . ARG A 1 116 ? -12.119 7.501 5.269 1.00 97.00 116 ARG A N 1
ATOM 876 C CA . ARG A 1 116 ? -13.341 8.183 5.713 1.00 97.00 116 ARG A CA 1
ATOM 877 C C . ARG A 1 116 ? -13.886 9.185 4.697 1.00 97.00 116 ARG A C 1
ATOM 879 O O . ARG A 1 116 ? -14.896 9.818 4.981 1.00 97.00 116 ARG A O 1
ATOM 886 N N . GLY A 1 117 ? -13.237 9.338 3.541 1.00 94.62 117 GLY A N 1
ATOM 887 C CA . GLY A 1 117 ? -13.596 10.360 2.556 1.00 94.62 117 GLY A CA 1
ATOM 888 C C . GLY A 1 117 ? -13.316 11.787 3.044 1.00 94.62 117 GLY A C 1
ATOM 889 O O . GLY A 1 117 ? -13.980 12.725 2.623 1.00 94.62 117 GLY A O 1
ATOM 890 N N . GLU A 1 118 ? -12.361 11.966 3.962 1.00 95.50 118 GLU A N 1
ATOM 891 C CA . GLU A 1 118 ? -12.015 13.273 4.547 1.00 95.50 118 GLU A CA 1
ATOM 892 C C . GLU A 1 118 ? -10.931 14.017 3.738 1.00 95.50 118 GLU A C 1
ATOM 894 O O . GLU A 1 118 ? -10.484 15.092 4.137 1.00 95.50 118 GLU A O 1
ATOM 899 N N . ILE A 1 119 ? -10.478 13.456 2.611 1.00 90.56 119 ILE A N 1
ATOM 900 C CA . ILE A 1 119 ? -9.471 14.077 1.741 1.00 90.56 119 ILE A CA 1
ATOM 901 C C . ILE A 1 119 ? -10.168 14.994 0.738 1.00 90.56 119 ILE A C 1
ATOM 903 O O . ILE A 1 119 ? -10.874 14.536 -0.158 1.00 90.56 119 ILE A O 1
ATOM 907 N N . GLU A 1 120 ? -9.948 16.299 0.884 1.00 91.25 120 GLU A N 1
ATOM 908 C CA . GLU A 1 120 ? -10.488 17.310 -0.024 1.00 91.25 120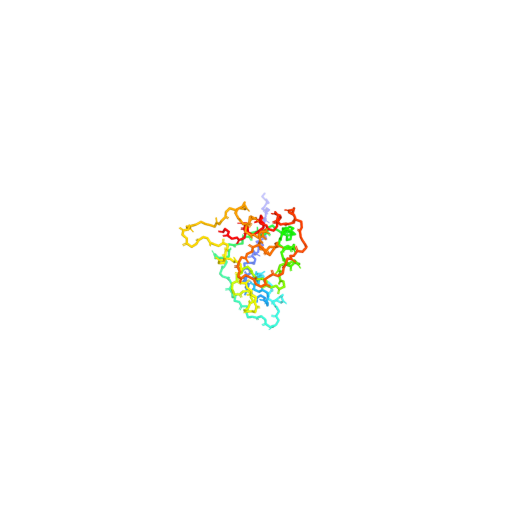 GLU A CA 1
ATOM 909 C C . GLU A 1 120 ? -10.007 17.080 -1.466 1.00 91.25 120 GLU A C 1
ATOM 911 O O . GLU A 1 120 ? -8.818 16.881 -1.713 1.00 91.25 120 GLU A O 1
ATOM 916 N N . GLY A 1 121 ? -10.943 17.103 -2.419 1.00 91.19 121 GLY A N 1
ATOM 917 C CA . GLY A 1 121 ? -10.655 16.901 -3.842 1.00 91.19 121 GLY A CA 1
ATOM 918 C C . GLY A 1 121 ? -10.413 15.447 -4.260 1.00 91.19 121 GLY A C 1
ATOM 919 O O . GLY A 1 121 ? -10.056 15.218 -5.411 1.00 91.19 121 GLY A O 1
ATOM 920 N N . SER A 1 122 ? -10.596 14.479 -3.358 1.00 89.12 122 SER A N 1
ATOM 921 C CA . SER A 1 122 ? -10.556 13.054 -3.691 1.00 89.12 122 SER A CA 1
ATOM 922 C C . SER A 1 122 ? -11.943 12.534 -4.073 1.00 89.12 122 SER A C 1
ATOM 924 O O . SER A 1 122 ? -12.913 12.790 -3.362 1.00 89.12 122 SER A O 1
ATOM 926 N N . ASP A 1 123 ? -12.014 11.732 -5.138 1.00 92.50 123 ASP A N 1
ATOM 927 C CA . ASP A 1 123 ? -13.215 10.976 -5.533 1.00 92.50 123 ASP A CA 1
ATOM 928 C C . ASP A 1 123 ? -13.323 9.617 -4.806 1.00 92.50 123 ASP A C 1
ATOM 930 O O . ASP A 1 123 ? -14.157 8.775 -5.139 1.00 92.50 123 ASP A O 1
ATOM 934 N N . MET A 1 124 ? -12.456 9.365 -3.820 1.00 92.56 124 MET A N 1
ATOM 935 C CA . MET A 1 124 ? -12.454 8.124 -3.050 1.00 92.56 124 MET A CA 1
ATOM 936 C C . MET A 1 124 ? -13.676 8.044 -2.126 1.00 92.56 124 MET A C 1
ATOM 938 O O . MET A 1 124 ? -13.813 8.825 -1.182 1.00 92.56 124 MET A O 1
ATOM 942 N N . GLU A 1 125 ? -14.531 7.048 -2.356 1.00 94.62 125 GLU A N 1
ATOM 943 C CA . GLU A 1 125 ? -15.641 6.735 -1.455 1.00 94.62 125 GLU A CA 1
ATOM 944 C C . GLU A 1 125 ? -15.137 6.225 -0.088 1.00 94.62 125 GLU A C 1
ATOM 946 O O . GLU A 1 125 ? -14.093 5.564 -0.015 1.00 94.62 125 GLU A O 1
ATOM 951 N N . PRO A 1 126 ? -15.875 6.481 1.013 1.00 96.50 126 PRO A N 1
ATOM 952 C CA . PRO A 1 126 ? -15.545 5.920 2.315 1.00 96.50 126 PRO A CA 1
ATOM 953 C C . PRO A 1 126 ? -15.485 4.390 2.279 1.00 96.50 126 PRO A C 1
ATOM 955 O O . PRO A 1 126 ? -16.377 3.719 1.761 1.00 96.50 126 PRO A O 1
ATOM 958 N N . VAL A 1 127 ? -14.447 3.833 2.891 1.00 96.06 127 VAL A N 1
ATOM 959 C CA . VAL A 1 127 ? -14.204 2.393 2.959 1.00 96.06 127 VAL A CA 1
ATOM 960 C C . VAL A 1 127 ? -14.657 1.875 4.317 1.00 96.06 127 VAL A C 1
ATOM 962 O O . VAL A 1 127 ? -14.275 2.403 5.362 1.00 96.06 127 VAL A O 1
ATOM 965 N N . GLU A 1 128 ? -15.435 0.793 4.324 1.00 95.56 128 GLU A N 1
ATOM 966 C CA . GLU A 1 128 ? -15.796 0.100 5.561 1.00 95.56 128 GLU A CA 1
ATOM 967 C C . GLU A 1 128 ? -14.586 -0.671 6.113 1.00 95.56 128 GLU A C 1
ATOM 969 O O . GLU A 1 128 ? -14.260 -1.792 5.691 1.00 95.56 128 GLU A O 1
ATOM 974 N N . ILE A 1 129 ? -13.892 -0.031 7.053 1.00 94.50 129 ILE A N 1
ATOM 975 C CA . ILE A 1 129 ? -12.698 -0.553 7.710 1.00 94.50 129 ILE A CA 1
ATOM 976 C C . ILE A 1 129 ? -12.579 0.004 9.132 1.00 94.50 129 ILE A C 1
ATOM 978 O O . ILE A 1 129 ? -12.832 1.182 9.392 1.00 94.50 129 ILE A O 1
ATOM 982 N N . SER A 1 130 ? -12.201 -0.852 10.076 1.00 95.94 130 SER A N 1
ATOM 983 C CA . SER A 1 130 ? -12.010 -0.464 11.472 1.00 95.94 130 SER A CA 1
ATOM 984 C C . SER A 1 130 ? -10.684 0.275 11.695 1.00 95.94 130 SER A C 1
ATOM 986 O O . SER A 1 130 ? -9.702 0.093 10.974 1.00 95.94 130 SER A O 1
ATOM 988 N N . ASP A 1 131 ? -10.609 1.073 12.766 1.00 95.62 131 ASP A N 1
ATOM 989 C CA . ASP A 1 131 ? -9.351 1.710 13.183 1.00 95.62 131 ASP A CA 1
ATOM 990 C C . ASP A 1 131 ? -8.265 0.665 13.540 1.00 95.62 131 ASP A C 1
ATOM 992 O O . ASP A 1 131 ? -7.077 0.971 13.480 1.00 95.62 131 ASP A O 1
ATOM 996 N N . GLU A 1 132 ? -8.636 -0.556 13.940 1.00 94.12 132 GLU A N 1
ATOM 997 C CA . GLU A 1 132 ? -7.687 -1.645 14.214 1.00 94.12 132 GLU A CA 1
ATOM 998 C C . GLU A 1 132 ? -7.064 -2.187 12.923 1.00 94.12 132 GLU A C 1
ATOM 1000 O O . GLU A 1 132 ? -5.837 -2.253 12.818 1.00 94.12 132 GLU A O 1
ATOM 1005 N N . GLU A 1 133 ? -7.886 -2.477 11.913 1.00 95.00 133 GLU A N 1
ATOM 1006 C CA . GLU A 1 133 ? -7.416 -2.886 10.586 1.00 95.00 133 GLU A CA 1
ATOM 1007 C C . GLU A 1 133 ? -6.553 -1.794 9.940 1.00 95.00 133 GLU A C 1
ATOM 1009 O O . GLU A 1 133 ? -5.477 -2.084 9.416 1.00 95.00 133 GLU A O 1
ATOM 1014 N N . LEU A 1 134 ? -6.957 -0.523 10.049 1.00 96.88 134 LEU A N 1
ATOM 1015 C CA . LEU A 1 134 ? -6.156 0.607 9.570 1.00 96.88 134 LEU A CA 1
ATOM 1016 C C . LEU A 1 134 ? -4.799 0.693 10.280 1.00 96.88 134 LEU A C 1
ATOM 1018 O O . LEU A 1 134 ? -3.794 0.972 9.632 1.00 96.88 134 LEU A O 1
ATOM 1022 N N . ARG A 1 135 ? -4.714 0.428 11.590 1.00 95.44 135 ARG A N 1
ATOM 1023 C CA . ARG A 1 135 ? -3.412 0.377 12.284 1.00 95.44 135 ARG A CA 1
ATOM 1024 C C . ARG A 1 135 ? -2.545 -0.772 11.783 1.00 95.44 135 ARG A C 1
ATOM 1026 O O . ARG A 1 135 ? -1.345 -0.578 11.599 1.00 95.44 135 ARG A O 1
ATOM 1033 N N . ALA A 1 136 ? -3.135 -1.942 11.535 1.00 94.12 136 ALA A N 1
ATOM 1034 C CA . ALA A 1 136 ? -2.408 -3.076 10.974 1.00 94.12 136 ALA A CA 1
ATOM 1035 C C . ALA A 1 136 ? -1.836 -2.736 9.587 1.00 94.12 136 ALA A C 1
ATOM 1037 O O . ALA A 1 136 ? -0.652 -2.976 9.343 1.00 94.12 136 ALA A O 1
ATOM 1038 N N . ILE A 1 137 ? -2.640 -2.113 8.715 1.00 95.56 137 ILE A N 1
ATOM 1039 C CA . ILE A 1 137 ? -2.197 -1.615 7.405 1.00 95.56 137 ILE A CA 1
ATOM 1040 C C . ILE A 1 137 ? -1.082 -0.578 7.576 1.00 95.56 137 ILE A C 1
ATOM 1042 O O . ILE A 1 137 ? -0.025 -0.720 6.971 1.00 95.56 137 ILE A O 1
ATOM 1046 N N . ALA A 1 138 ? -1.272 0.431 8.430 1.00 95.00 138 ALA A N 1
ATOM 1047 C CA . ALA A 1 138 ? -0.292 1.496 8.636 1.00 95.00 138 ALA A CA 1
ATOM 1048 C C . ALA A 1 138 ? 1.072 0.963 9.085 1.00 95.00 138 ALA A C 1
ATOM 1050 O O . ALA A 1 138 ? 2.099 1.409 8.574 1.00 95.00 138 ALA A O 1
ATOM 1051 N N . ARG A 1 139 ? 1.091 -0.015 9.998 1.00 93.44 139 ARG A N 1
ATOM 1052 C CA . ARG A 1 139 ? 2.326 -0.680 10.426 1.00 93.44 139 ARG A CA 1
ATOM 1053 C C . ARG A 1 139 ? 3.013 -1.387 9.267 1.00 93.44 139 ARG A C 1
ATOM 1055 O O . ARG A 1 139 ? 4.205 -1.191 9.051 1.00 93.44 139 ARG A O 1
ATOM 1062 N N . ALA A 1 140 ? 2.256 -2.175 8.509 1.00 92.81 140 ALA A N 1
ATOM 1063 C CA . ALA A 1 140 ? 2.792 -2.924 7.382 1.00 92.81 140 ALA A CA 1
ATOM 1064 C C . ALA A 1 140 ? 3.345 -1.999 6.280 1.00 92.81 140 ALA A C 1
ATOM 1066 O O . ALA A 1 140 ? 4.418 -2.254 5.734 1.00 92.81 140 ALA A O 1
ATOM 1067 N N . LEU A 1 141 ? 2.659 -0.885 6.001 1.00 92.38 141 LEU A N 1
ATOM 1068 C CA . LEU A 1 141 ? 3.137 0.155 5.089 1.00 92.38 141 LEU A CA 1
ATOM 1069 C C . 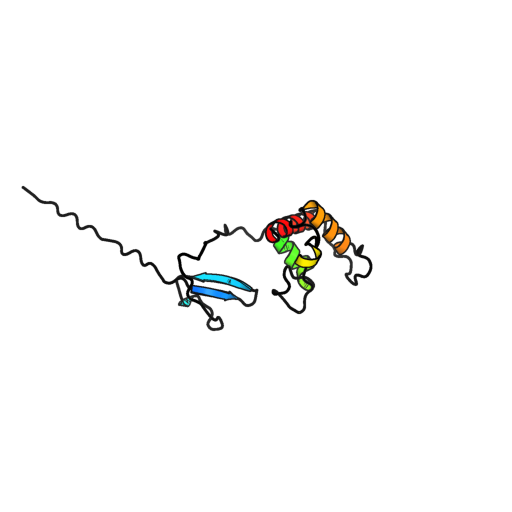LEU A 1 141 ? 4.408 0.830 5.620 1.00 92.38 141 LEU A C 1
ATOM 1071 O O . LEU A 1 141 ? 5.368 0.985 4.871 1.00 92.38 141 LEU A O 1
ATOM 1075 N N . ALA A 1 142 ? 4.454 1.178 6.910 1.00 90.31 142 ALA A N 1
ATOM 1076 C CA . ALA A 1 142 ? 5.631 1.783 7.534 1.00 90.31 142 ALA A CA 1
ATOM 1077 C C . ALA A 1 142 ? 6.865 0.873 7.458 1.00 90.31 142 ALA A C 1
ATOM 1079 O O . ALA A 1 142 ? 7.975 1.362 7.276 1.00 90.31 142 ALA A O 1
ATOM 1080 N N . GLU A 1 143 ? 6.692 -0.443 7.597 1.00 88.56 143 GLU A N 1
ATOM 1081 C CA . GLU A 1 143 ? 7.775 -1.421 7.442 1.00 88.56 143 GLU A CA 1
ATOM 1082 C C . GLU A 1 143 ? 8.254 -1.530 5.992 1.00 88.56 143 GLU A C 1
ATOM 1084 O O . GLU A 1 143 ? 9.450 -1.674 5.755 1.00 88.56 143 GLU A O 1
ATOM 1089 N N . ARG A 1 144 ? 7.334 -1.443 5.026 1.00 87.44 144 ARG A N 1
ATOM 1090 C CA . ARG A 1 144 ? 7.618 -1.628 3.596 1.00 87.44 144 ARG A CA 1
ATOM 1091 C C . ARG A 1 144 ? 8.153 -0.373 2.899 1.00 87.44 144 ARG A C 1
ATOM 1093 O O . ARG A 1 144 ? 8.738 -0.487 1.829 1.00 87.44 144 ARG A O 1
ATOM 1100 N N . LEU A 1 145 ? 7.932 0.803 3.489 1.00 84.88 145 LEU A N 1
ATOM 1101 C CA . LEU A 1 145 ? 8.410 2.103 2.999 1.00 84.88 145 LEU A CA 1
ATOM 1102 C C . LEU A 1 145 ? 9.752 2.540 3.612 1.00 84.88 145 LEU A C 1
ATOM 1104 O O . LEU A 1 145 ? 10.226 3.632 3.293 1.00 84.88 145 LEU A O 1
ATOM 1108 N N . ARG A 1 146 ? 10.333 1.742 4.510 1.00 80.12 146 ARG A N 1
ATOM 1109 C CA . ARG A 1 146 ? 11.705 1.926 5.009 1.00 80.12 146 ARG A CA 1
ATOM 1110 C C . ARG A 1 146 ? 12.717 1.377 4.015 1.00 80.12 146 ARG A C 1
ATOM 1112 O O . ARG A 1 146 ? 13.804 1.985 3.937 1.00 80.12 146 ARG A O 1
#

Radius of gyration: 22.92 Å; chains: 1; bounding box: 68×69×34 Å

Foldseek 3Di:
DDDDDDPPPPPPPPPAFKKWWADLQRDIDIDSDCVPDPPPTDIDGDDPVPPPPPPPPPDDQQLLVVLCCVFPVVAEDCDCVRDVRHDHCLVVQADPPDPDGDDLVVLLVVVVCLLCVVDPPDPRDHTPDDSVSSSSNSVSSNVVSD

pLDDT: mean 80.47, std 17.13, range [37.41, 97.25]

Secondary structure (DSSP, 8-state):
---------------PPEEEEE-TTS-EEEES-GGGS-TTS--EEEPGGG------------HHHHHHHHHTTTTEESSTTT-TTSEEHHHHTS-SS-SSPPPHHHHHHHHHHHHTT-STT--PPPP---HHHHHHHHHHHHHHT-

Sequence (146 aa):
MALLGVCALAAAAWAGEIYQWRDAQGVVHFTDDPSRIPPEAEPRRAHPERVIVMERKGGEAAPGMALFAQKCGACHVLFADEDPNKEPLADALRDPNANVSYSEKEIFAKIRAAARGEIEGSDMEPVEISDEELRAIARALAERLR